Protein AF-A0A9J7ZMK7-F1 (afdb_monomer_lite)

Foldseek 3Di:
DQLVLQLVQCVQLVAPPPHDCLLVSLLSVCVVCVLVVNDDDSVVSCVVSVDDSVSNVVNNVVSCVDPLVVDRPVCSVPDDDPDHHDYPVVVVVVVVVVVVVVVVVVVVVVVVVVVVVVVVVVVVVVVVVVVD

Radius of gyration: 26.11 Å; chains: 1; bounding box: 80×48×31 Å

Structure (mmCIF, N/CA/C/O backbone):
data_AF-A0A9J7ZMK7-F1
#
_entry.id   AF-A0A9J7ZMK7-F1
#
loop_
_atom_site.group_PDB
_atom_site.id
_atom_site.type_symbol
_atom_site.label_atom_id
_atom_site.label_alt_id
_atom_site.label_comp_id
_atom_site.label_asym_id
_atom_site.label_entity_id
_atom_site.label_seq_id
_atom_site.pdbx_PDB_ins_code
_atom_site.Cartn_x
_atom_site.Cartn_y
_atom_site.Cartn_z
_atom_site.occupancy
_atom_site.B_iso_or_equiv
_atom_site.auth_seq_id
_atom_site.auth_comp_id
_atom_site.auth_asym_id
_atom_site.auth_atom_id
_atom_site.pdbx_PDB_model_num
ATOM 1 N N . MET A 1 1 ? -18.241 -9.024 -3.159 1.00 78.75 1 MET A N 1
ATOM 2 C CA . MET A 1 1 ? -17.048 -9.818 -3.551 1.00 78.75 1 MET A CA 1
ATOM 3 C C . MET A 1 1 ? -15.800 -8.979 -3.871 1.00 78.75 1 MET A C 1
ATOM 5 O O . MET A 1 1 ? -14.707 -9.528 -3.838 1.00 78.75 1 MET A O 1
ATOM 9 N N . THR A 1 2 ? -15.905 -7.663 -4.104 1.00 93.75 2 THR A N 1
ATOM 10 C CA . THR A 1 2 ? -14.786 -6.770 -4.491 1.00 93.75 2 THR A CA 1
ATOM 11 C C . THR A 1 2 ? -13.582 -6.806 -3.545 1.00 93.75 2 THR A C 1
ATOM 13 O O . THR A 1 2 ? -12.451 -6.936 -3.999 1.00 93.75 2 THR A O 1
ATOM 16 N N . ALA A 1 3 ? -13.811 -6.761 -2.227 1.00 94.94 3 ALA A N 1
ATOM 17 C CA . ALA A 1 3 ? -12.732 -6.774 -1.234 1.00 94.94 3 ALA A CA 1
ATOM 18 C C . ALA A 1 3 ? -11.893 -8.064 -1.275 1.00 94.94 3 ALA A C 1
ATOM 20 O O . ALA A 1 3 ? -10.677 -8.017 -1.112 1.00 94.94 3 ALA A O 1
ATOM 21 N N . LEU A 1 4 ? -12.528 -9.214 -1.530 1.00 95.56 4 LEU A N 1
ATOM 22 C CA . LEU A 1 4 ? -11.823 -10.490 -1.668 1.00 95.56 4 LEU A CA 1
ATOM 23 C C . LEU A 1 4 ? -10.977 -10.518 -2.941 1.00 95.56 4 LEU A C 1
ATOM 25 O O . LEU A 1 4 ? -9.821 -10.928 -2.878 1.00 95.56 4 LEU A O 1
ATOM 29 N N . ARG A 1 5 ? -11.519 -10.016 -4.058 1.00 95.19 5 ARG A N 1
ATOM 30 C CA . ARG A 1 5 ? -10.783 -9.883 -5.324 1.00 95.19 5 ARG A CA 1
ATOM 31 C C . ARG A 1 5 ? -9.560 -8.972 -5.157 1.00 95.19 5 ARG A C 1
ATOM 33 O O . ARG A 1 5 ? -8.461 -9.349 -5.549 1.00 95.19 5 ARG A O 1
ATOM 40 N N . LEU A 1 6 ? -9.718 -7.825 -4.487 1.00 95.75 6 LEU A N 1
ATOM 41 C CA . LEU A 1 6 ? -8.603 -6.931 -4.141 1.00 95.75 6 LEU A CA 1
ATOM 42 C C . LEU A 1 6 ? -7.553 -7.640 -3.288 1.00 95.75 6 LEU A C 1
ATOM 44 O O . LEU A 1 6 ? -6.368 -7.575 -3.594 1.00 95.75 6 LEU A O 1
ATOM 48 N N . LEU A 1 7 ? -7.974 -8.356 -2.244 1.00 95.62 7 LEU A N 1
ATOM 49 C CA . LEU A 1 7 ? -7.049 -9.061 -1.362 1.00 95.62 7 LEU A CA 1
ATOM 50 C C . LEU A 1 7 ? -6.278 -10.164 -2.101 1.00 95.62 7 LEU A C 1
ATOM 52 O O . LEU A 1 7 ? -5.083 -10.335 -1.869 1.00 95.62 7 LEU A O 1
ATOM 56 N N . GLN A 1 8 ? -6.941 -10.909 -2.988 1.00 94.56 8 GLN A N 1
ATOM 57 C CA . GLN A 1 8 ? -6.296 -11.911 -3.838 1.00 94.56 8 GLN A CA 1
ATOM 58 C C . GLN A 1 8 ? -5.263 -11.267 -4.763 1.00 94.56 8 GLN A C 1
ATOM 60 O O . GLN A 1 8 ? -4.139 -11.759 -4.855 1.00 94.56 8 GLN A O 1
ATOM 65 N N . ARG A 1 9 ? -5.603 -10.127 -5.374 1.00 95.00 9 ARG A N 1
ATOM 66 C CA . ARG A 1 9 ? -4.669 -9.382 -6.217 1.00 95.00 9 ARG A CA 1
ATOM 67 C C . ARG A 1 9 ? -3.463 -8.867 -5.430 1.00 95.00 9 ARG A C 1
ATOM 69 O O . ARG A 1 9 ? -2.334 -9.138 -5.815 1.00 95.00 9 ARG A O 1
ATOM 76 N N . MET A 1 10 ? -3.684 -8.243 -4.274 1.00 95.31 10 MET A N 1
ATOM 77 C CA . MET A 1 10 ? -2.611 -7.783 -3.381 1.00 95.31 10 MET A CA 1
ATOM 78 C C . MET A 1 10 ? -1.695 -8.926 -2.911 1.00 95.31 10 MET A C 1
ATOM 80 O O . MET A 1 10 ? -0.504 -8.723 -2.675 1.00 95.31 10 MET A O 1
ATOM 84 N N . LYS A 1 11 ? -2.235 -10.143 -2.745 1.00 94.00 11 LYS A N 1
ATOM 85 C CA . LYS A 1 11 ? -1.424 -11.328 -2.436 1.00 94.00 11 LYS A CA 1
ATOM 86 C C . LYS A 1 11 ? -0.526 -11.720 -3.604 1.00 94.00 11 LYS A C 1
ATOM 88 O O . LYS A 1 11 ? 0.632 -12.040 -3.348 1.00 94.00 11 LYS A O 1
ATOM 93 N N . ARG A 1 12 ? -1.057 -11.675 -4.831 1.00 94.00 12 ARG A N 1
ATOM 94 C CA . ARG A 1 12 ? -0.325 -11.959 -6.072 1.00 94.00 12 ARG A CA 1
ATOM 95 C C . ARG A 1 12 ? 0.744 -10.908 -6.375 1.00 94.00 12 ARG A C 1
ATOM 97 O O . ARG A 1 12 ? 1.813 -11.257 -6.840 1.00 94.00 12 ARG A O 1
ATOM 104 N N . ASP A 1 13 ? 0.510 -9.657 -5.992 1.00 94.88 13 ASP A N 1
ATOM 105 C CA . ASP A 1 13 ? 1.505 -8.573 -6.031 1.00 94.88 13 ASP A CA 1
ATOM 106 C C . ASP A 1 13 ? 2.518 -8.631 -4.865 1.00 94.88 13 ASP A C 1
ATOM 108 O O . ASP A 1 13 ? 3.137 -7.629 -4.515 1.00 94.88 13 ASP A O 1
ATOM 112 N N . TRP A 1 14 ? 2.658 -9.787 -4.201 1.00 93.81 14 TRP A N 1
ATOM 113 C CA . TRP A 1 14 ? 3.634 -10.039 -3.130 1.00 93.81 14 TRP A CA 1
ATOM 114 C C . TRP A 1 14 ? 3.588 -9.056 -1.945 1.00 93.81 14 TRP A C 1
ATOM 116 O O . TRP A 1 14 ? 4.501 -8.997 -1.117 1.00 93.81 14 TRP A O 1
ATOM 126 N N . MET A 1 15 ? 2.483 -8.326 -1.765 1.00 95.06 15 MET A N 1
ATOM 127 C CA . MET A 1 15 ? 2.377 -7.297 -0.723 1.00 95.06 15 MET A CA 1
ATOM 128 C C . MET A 1 15 ? 2.289 -7.878 0.697 1.00 95.06 15 MET A C 1
ATOM 130 O O . MET A 1 15 ? 2.514 -7.163 1.684 1.00 95.06 15 MET A O 1
ATOM 134 N N . HIS A 1 16 ? 1.940 -9.162 0.819 1.00 93.69 16 HIS A N 1
ATOM 135 C CA . HIS A 1 16 ? 1.721 -9.858 2.089 1.00 93.69 16 HIS A CA 1
ATOM 136 C C . HIS A 1 16 ? 2.950 -10.625 2.605 1.00 93.69 16 HIS A C 1
ATOM 138 O O . HIS A 1 16 ? 3.024 -10.919 3.799 1.00 93.69 16 HIS A O 1
ATOM 144 N N . THR A 1 17 ? 3.908 -10.940 1.735 1.00 92.44 17 THR A N 1
ATOM 145 C CA . THR A 1 17 ? 5.020 -11.846 2.040 1.00 92.44 17 THR A CA 1
ATOM 146 C C . THR A 1 17 ? 5.885 -11.298 3.176 1.00 92.44 17 THR A C 1
ATOM 148 O O . THR A 1 17 ? 6.352 -10.162 3.115 1.00 92.44 17 THR A O 1
ATOM 151 N N . GLY A 1 18 ? 6.058 -12.086 4.247 1.00 92.06 18 GLY A N 1
ATOM 152 C CA . GLY A 1 18 ? 6.820 -11.698 5.445 1.00 92.06 18 GLY A CA 1
ATOM 153 C C . GLY A 1 18 ? 6.189 -10.571 6.275 1.00 92.06 18 GLY A C 1
ATOM 154 O O . GLY A 1 18 ? 6.875 -9.907 7.051 1.00 92.06 18 GLY A O 1
ATOM 155 N N . ARG A 1 19 ? 4.894 -10.282 6.087 1.00 92.50 19 ARG A N 1
ATOM 156 C CA . ARG A 1 19 ? 4.226 -9.091 6.631 1.00 92.50 19 ARG A CA 1
ATOM 157 C C . ARG A 1 19 ? 2.888 -9.441 7.289 1.00 92.50 19 ARG A C 1
ATOM 159 O O . ARG A 1 19 ? 2.270 -10.455 6.991 1.00 92.50 19 ARG A O 1
ATOM 166 N N . ARG A 1 20 ? 2.413 -8.579 8.199 1.00 92.88 20 ARG A N 1
ATOM 167 C CA . ARG A 1 20 ? 1.146 -8.786 8.928 1.00 92.88 20 ARG A CA 1
ATOM 168 C C . ARG A 1 20 ? -0.065 -8.677 7.974 1.00 92.88 20 ARG A C 1
ATOM 170 O O . ARG A 1 20 ? -0.259 -7.604 7.400 1.00 92.88 20 ARG A O 1
ATOM 177 N N . PRO A 1 21 ? -0.909 -9.720 7.838 1.00 93.94 21 PRO A N 1
ATOM 178 C CA . PRO A 1 21 ? -1.997 -9.748 6.854 1.00 93.94 21 PRO A CA 1
ATOM 179 C C . PRO A 1 21 ? -3.193 -8.862 7.228 1.00 93.94 21 PRO A C 1
ATOM 181 O O . PRO A 1 21 ? -3.872 -8.366 6.336 1.00 93.94 21 PRO A O 1
ATOM 184 N N . LEU A 1 22 ? -3.424 -8.605 8.524 1.00 95.31 22 LEU A N 1
ATOM 185 C CA . LEU A 1 22 ? -4.537 -7.772 9.003 1.00 95.31 22 LEU A CA 1
ATOM 186 C C . LEU A 1 22 ? -4.546 -6.391 8.337 1.00 95.31 22 LEU A C 1
ATOM 188 O O . LEU A 1 22 ? -5.560 -5.983 7.783 1.00 95.31 22 LEU A O 1
ATOM 192 N N . GLY A 1 23 ? -3.397 -5.708 8.291 1.00 95.25 23 GLY A N 1
ATOM 193 C CA . GLY A 1 23 ? -3.300 -4.390 7.653 1.00 95.25 23 GLY A CA 1
ATOM 194 C C . GLY A 1 23 ? -3.629 -4.413 6.158 1.00 95.25 23 GLY A C 1
ATOM 195 O O . GLY A 1 23 ? -4.187 -3.449 5.646 1.00 95.25 23 GLY A O 1
ATOM 196 N N . LEU A 1 24 ? -3.338 -5.525 5.474 1.00 95.88 24 LEU A N 1
ATOM 197 C CA . LEU A 1 24 ? -3.671 -5.706 4.062 1.00 95.88 24 LEU A CA 1
ATOM 198 C C . LEU A 1 24 ? -5.176 -5.932 3.865 1.00 95.88 24 LEU A C 1
ATOM 200 O O . LEU A 1 24 ? -5.771 -5.333 2.976 1.00 95.88 24 LEU A O 1
ATOM 204 N N . CYS A 1 25 ? -5.811 -6.725 4.735 1.00 96.12 25 CYS A N 1
ATOM 205 C CA . CYS A 1 25 ? -7.266 -6.892 4.737 1.00 96.12 25 CYS A CA 1
ATOM 206 C C . CYS A 1 25 ? -7.992 -5.563 4.991 1.00 96.12 25 CYS A C 1
ATOM 208 O O . CYS A 1 25 ? -8.967 -5.262 4.307 1.00 96.12 25 CYS A O 1
ATOM 210 N N . GLY A 1 26 ? -7.503 -4.752 5.937 1.00 96.62 26 GLY A N 1
ATOM 211 C CA . GLY A 1 26 ? -8.057 -3.423 6.209 1.00 96.62 26 GLY A CA 1
ATOM 212 C C . GLY A 1 26 ? -7.936 -2.478 5.013 1.00 96.62 26 GLY A C 1
ATOM 213 O O . GLY A 1 26 ? -8.901 -1.797 4.672 1.00 96.62 26 GLY A O 1
ATOM 214 N N . ALA A 1 27 ? -6.789 -2.490 4.328 1.00 97.00 27 ALA A N 1
ATOM 215 C CA . ALA A 1 27 ? -6.598 -1.718 3.103 1.00 97.00 27 ALA A CA 1
ATOM 216 C C . ALA A 1 27 ? -7.567 -2.169 1.998 1.00 97.00 27 ALA A C 1
ATOM 218 O O . ALA A 1 27 ? -8.266 -1.337 1.427 1.00 97.00 27 ALA A O 1
ATOM 219 N N . ALA A 1 28 ? -7.685 -3.479 1.754 1.00 96.88 28 ALA A N 1
ATOM 220 C CA . ALA A 1 28 ? -8.616 -4.027 0.766 1.00 96.88 28 ALA A CA 1
ATOM 221 C C . ALA A 1 28 ? -10.081 -3.668 1.074 1.00 96.88 28 ALA A C 1
ATOM 223 O O . ALA A 1 28 ? -10.837 -3.331 0.162 1.00 96.88 28 ALA A O 1
ATOM 224 N N . LEU A 1 29 ? -10.480 -3.696 2.351 1.00 96.12 29 LEU A N 1
ATOM 225 C CA . LEU A 1 29 ? -11.826 -3.310 2.777 1.00 96.12 29 LEU A CA 1
ATOM 226 C C . LEU A 1 29 ? -12.093 -1.821 2.527 1.00 96.12 29 LEU A C 1
ATOM 228 O O . LEU A 1 29 ? -13.151 -1.470 2.011 1.00 96.12 29 LEU A O 1
ATOM 232 N N . LEU A 1 30 ? -11.134 -0.954 2.863 1.00 96.69 30 LEU A N 1
ATOM 233 C CA . LEU A 1 30 ? -11.274 0.490 2.684 1.00 96.69 30 LEU A CA 1
ATOM 234 C C . LEU A 1 30 ? -11.309 0.886 1.200 1.00 96.69 30 LEU A C 1
ATOM 236 O O . LEU A 1 30 ? -12.131 1.713 0.810 1.00 96.69 30 LEU A O 1
ATOM 240 N N . VAL A 1 31 ? -10.463 0.274 0.367 1.00 96.19 31 VAL A N 1
ATOM 241 C CA . VAL A 1 31 ? -10.474 0.491 -1.089 1.00 96.19 31 VAL A CA 1
ATOM 242 C C . VAL A 1 31 ? -11.802 0.018 -1.679 1.00 96.19 31 VAL A C 1
ATOM 244 O O . VAL A 1 31 ? -12.448 0.777 -2.395 1.00 96.19 31 VAL A O 1
ATOM 247 N N . ALA A 1 32 ? -12.274 -1.178 -1.311 1.00 96.25 32 ALA A N 1
ATOM 248 C CA . ALA A 1 32 ? -13.576 -1.670 -1.758 1.00 96.25 32 ALA A CA 1
ATOM 249 C C . ALA A 1 32 ? -14.724 -0.743 -1.335 1.00 96.25 32 ALA A C 1
ATOM 251 O O . ALA A 1 32 ? -15.610 -0.479 -2.138 1.00 96.25 32 ALA A O 1
ATOM 252 N N . ALA A 1 33 ? -14.710 -0.221 -0.107 1.00 96.00 33 ALA A N 1
ATOM 253 C CA . ALA A 1 33 ? -15.716 0.734 0.345 1.00 96.00 33 ALA A CA 1
ATOM 254 C C . ALA A 1 33 ? -15.738 1.985 -0.553 1.00 96.00 33 ALA A C 1
ATOM 256 O O . ALA A 1 33 ? -16.798 2.372 -1.037 1.00 96.00 33 ALA A O 1
ATOM 257 N N . ARG A 1 34 ? -14.565 2.551 -0.873 1.00 94.00 34 ARG A N 1
ATOM 258 C CA . ARG A 1 34 ? -14.452 3.717 -1.767 1.00 94.00 34 ARG A CA 1
ATOM 259 C C . ARG A 1 34 ? -14.910 3.427 -3.198 1.00 94.00 34 ARG A C 1
ATOM 261 O O . ARG A 1 34 ? -15.565 4.275 -3.788 1.00 94.00 34 ARG A O 1
ATOM 268 N N . MET A 1 35 ? -14.620 2.239 -3.730 1.00 94.12 35 MET A N 1
ATOM 269 C CA . MET A 1 35 ? -15.071 1.825 -5.068 1.00 94.12 35 MET A CA 1
ATOM 270 C C . MET A 1 35 ? -16.597 1.747 -5.192 1.00 94.12 35 MET A C 1
ATOM 272 O O . MET A 1 35 ? -17.123 1.877 -6.287 1.00 94.12 35 MET A O 1
ATOM 276 N N . HIS A 1 36 ? -17.302 1.510 -4.085 1.00 94.44 36 HIS A N 1
ATOM 277 C CA . HIS A 1 36 ? -18.766 1.413 -4.038 1.00 94.44 36 HIS A CA 1
ATOM 278 C C . HIS A 1 36 ? -19.404 2.664 -3.416 1.00 94.44 36 HIS A C 1
ATOM 280 O O . HIS A 1 36 ? -20.507 2.592 -2.885 1.00 94.44 36 HIS A O 1
ATOM 286 N N . GLU A 1 37 ? -18.679 3.792 -3.417 1.00 94.06 37 GLU A N 1
ATOM 287 C CA . GLU A 1 37 ? -19.106 5.090 -2.861 1.00 94.06 37 GLU A CA 1
ATOM 288 C C . GLU A 1 37 ? -19.529 5.043 -1.382 1.00 94.06 37 GLU A C 1
ATOM 290 O O . GLU A 1 37 ? -20.158 5.956 -0.841 1.00 94.06 37 GLU A O 1
ATOM 295 N N . PHE A 1 38 ? -19.107 3.998 -0.676 1.00 95.50 38 PHE A N 1
ATOM 296 C CA . PHE A 1 38 ? -19.381 3.807 0.730 1.00 95.50 38 PHE A CA 1
ATOM 297 C C . PHE A 1 38 ? -18.320 4.510 1.569 1.00 95.50 38 PHE A C 1
ATOM 299 O O . PHE A 1 38 ? -17.191 4.040 1.745 1.00 95.50 38 PHE A O 1
ATOM 306 N N . ARG A 1 39 ? -18.681 5.681 2.092 1.00 93.12 39 ARG A N 1
ATOM 307 C CA . ARG A 1 39 ? -17.755 6.527 2.846 1.00 93.12 39 ARG A CA 1
ATOM 308 C C . ARG A 1 39 ? -17.509 5.946 4.238 1.00 93.12 39 ARG A C 1
ATOM 310 O O . ARG A 1 39 ? -18.369 6.015 5.111 1.00 93.12 39 ARG A O 1
ATOM 317 N N . ARG A 1 40 ? -16.312 5.393 4.438 1.00 94.69 40 ARG A N 1
ATOM 318 C CA . ARG A 1 40 ? -15.777 4.976 5.741 1.00 94.69 40 ARG A CA 1
ATOM 319 C C . ARG A 1 40 ? -14.432 5.628 5.998 1.00 94.69 40 ARG A C 1
ATOM 321 O O . ARG A 1 40 ? -13.637 5.831 5.079 1.00 94.69 40 ARG A O 1
ATOM 328 N N . THR A 1 41 ? -14.192 5.969 7.255 1.00 96.06 41 THR A N 1
ATOM 329 C CA . THR A 1 41 ? -12.935 6.566 7.699 1.00 96.06 41 THR A CA 1
ATOM 330 C C . THR A 1 41 ? -11.892 5.487 7.978 1.00 96.06 41 THR A C 1
ATOM 332 O O . THR A 1 41 ? -12.214 4.351 8.329 1.00 96.06 41 THR A O 1
ATOM 335 N N . GLU A 1 42 ? -10.611 5.849 7.879 1.00 96.06 42 GLU A N 1
ATOM 336 C CA . GLU A 1 42 ? -9.512 4.958 8.275 1.00 96.06 42 GLU A CA 1
ATOM 337 C C . GLU A 1 42 ? -9.661 4.505 9.735 1.00 96.06 42 GLU A C 1
ATOM 339 O O . GLU A 1 42 ? -9.456 3.331 10.037 1.00 96.06 42 GLU A O 1
ATOM 344 N N . LYS A 1 43 ? -10.103 5.405 10.626 1.00 96.38 43 LYS A N 1
ATOM 345 C CA . LYS A 1 43 ? -10.303 5.127 12.058 1.00 96.38 43 LYS A CA 1
ATOM 346 C C . LYS A 1 43 ? -11.343 4.034 12.313 1.00 96.38 43 LYS A C 1
ATOM 348 O O . LYS A 1 43 ? -11.110 3.165 13.150 1.00 96.38 43 LYS A O 1
ATOM 353 N N . GLU A 1 44 ? -12.458 4.044 11.582 1.00 96.00 44 GLU A N 1
ATOM 354 C CA . GLU A 1 44 ? -13.490 3.001 11.684 1.00 96.00 44 GLU A CA 1
ATOM 355 C C . GLU A 1 44 ? -12.970 1.632 11.236 1.00 96.00 44 GLU A C 1
ATOM 357 O O . GLU A 1 44 ? -13.283 0.619 11.851 1.00 96.00 44 GLU A O 1
ATOM 362 N N . VAL A 1 45 ? -12.144 1.579 10.189 1.00 96.38 45 VAL A N 1
ATOM 363 C CA . VAL A 1 45 ? -11.550 0.313 9.732 1.00 96.38 45 VAL A CA 1
ATOM 364 C C . VAL A 1 45 ? -10.484 -0.177 10.716 1.00 96.38 45 VAL A C 1
ATOM 366 O O . VAL A 1 45 ? -10.432 -1.362 11.050 1.00 96.38 45 VAL A O 1
ATOM 369 N N . ILE A 1 46 ? -9.655 0.733 11.228 1.00 96.69 46 ILE A N 1
ATOM 370 C CA . ILE A 1 46 ? -8.617 0.447 12.226 1.00 96.69 46 ILE A CA 1
ATOM 371 C C . ILE A 1 46 ? -9.216 -0.142 13.503 1.00 96.69 46 ILE A C 1
ATOM 373 O O . ILE A 1 46 ? -8.668 -1.105 14.046 1.00 96.69 46 ILE A O 1
ATOM 377 N N . SER A 1 47 ? -10.345 0.398 13.970 1.00 96.25 47 SER A N 1
ATOM 378 C CA . SER A 1 47 ? -10.991 -0.073 15.197 1.00 96.25 47 SER A CA 1
ATOM 379 C C . SER A 1 47 ? -11.441 -1.535 15.098 1.00 96.25 47 SER A C 1
ATOM 381 O O . SER A 1 47 ? -11.447 -2.226 16.118 1.00 96.25 47 SER A O 1
ATOM 383 N N . VAL A 1 48 ? -11.733 -2.027 13.889 1.00 95.25 48 VAL A N 1
ATOM 384 C CA . VAL A 1 48 ? -12.105 -3.422 13.614 1.00 95.25 48 VAL A CA 1
ATOM 385 C C . VAL A 1 48 ? -10.872 -4.301 13.396 1.00 95.25 48 VAL A C 1
ATOM 387 O O . VAL A 1 48 ? -10.751 -5.360 14.003 1.00 95.25 48 VAL A O 1
ATOM 390 N N . V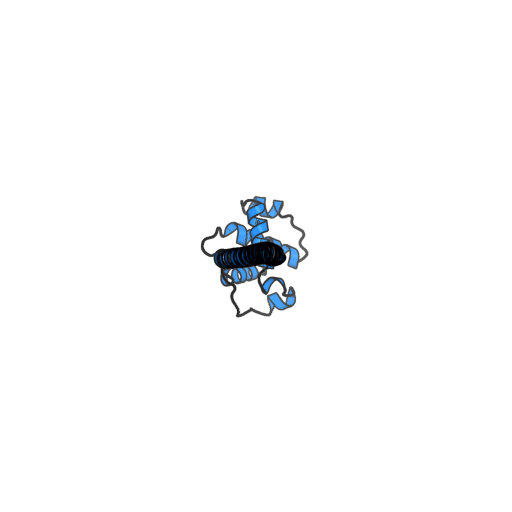AL A 1 49 ? -9.939 -3.863 12.548 1.00 94.44 49 VAL A N 1
ATOM 391 C CA . VAL A 1 49 ? -8.803 -4.678 12.072 1.00 94.44 49 VAL A CA 1
A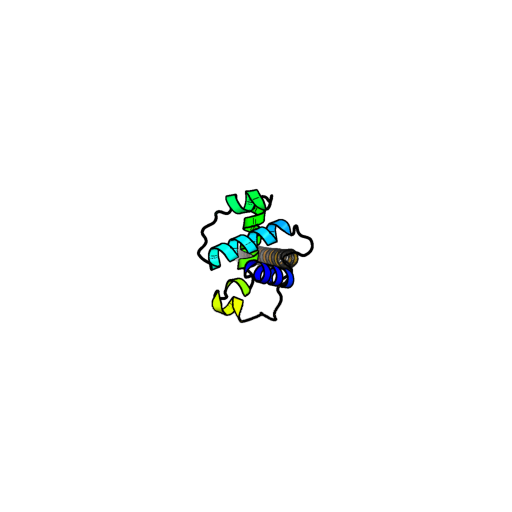TOM 392 C C . VAL A 1 49 ? -7.624 -4.694 13.060 1.00 94.44 49 VAL A C 1
ATOM 394 O O . VAL A 1 49 ? -6.727 -5.528 12.943 1.00 94.44 49 VAL A O 1
ATOM 397 N N . LYS A 1 50 ? -7.641 -3.804 14.062 1.00 95.38 50 LYS A N 1
ATOM 398 C CA . LYS A 1 50 ? -6.664 -3.718 15.162 1.00 95.38 50 LYS A CA 1
ATOM 399 C C . LYS A 1 50 ? -5.217 -3.570 14.675 1.00 95.38 50 LYS A C 1
ATOM 401 O O . LYS A 1 50 ? -4.316 -4.296 15.089 1.00 95.38 50 LYS A O 1
ATOM 406 N N . VAL A 1 51 ? -4.990 -2.602 13.790 1.00 96.06 51 VAL A N 1
ATOM 407 C CA . VAL A 1 51 ? -3.656 -2.228 13.288 1.00 96.06 51 VAL A CA 1
ATOM 408 C C . VAL A 1 51 ? -3.404 -0.737 13.473 1.00 96.06 51 VAL A C 1
ATOM 410 O O . VAL A 1 51 ? -4.341 0.049 13.501 1.00 96.06 51 VAL A O 1
ATOM 413 N N . CYS A 1 52 ? -2.140 -0.326 13.563 1.00 96.19 52 CYS A N 1
ATOM 414 C CA . CYS A 1 52 ? -1.801 1.094 13.642 1.00 96.19 52 CYS A CA 1
ATOM 415 C C . CYS A 1 52 ? -2.191 1.843 12.357 1.00 96.19 52 CYS A C 1
ATOM 417 O O . CYS A 1 52 ? -2.069 1.305 11.254 1.00 96.19 52 CYS A O 1
ATOM 419 N N . GLU A 1 53 ? -2.554 3.119 12.493 1.00 96.56 53 GLU A N 1
ATOM 420 C CA . GLU A 1 53 ? -2.906 3.997 11.368 1.00 96.56 53 GLU A CA 1
ATOM 421 C C . GLU A 1 53 ? -1.782 4.102 10.332 1.00 96.56 53 GLU A C 1
ATOM 423 O O . GLU A 1 53 ? -2.009 3.891 9.141 1.00 96.56 53 GLU A O 1
ATOM 428 N N . ALA A 1 54 ? -0.541 4.295 10.787 1.00 96.88 54 ALA A N 1
ATOM 429 C CA . ALA A 1 54 ? 0.632 4.316 9.915 1.00 96.88 54 ALA A CA 1
ATOM 430 C C . ALA A 1 54 ? 0.795 3.014 9.108 1.00 96.88 54 ALA A C 1
ATOM 432 O O . ALA A 1 54 ? 1.207 3.047 7.949 1.00 96.88 54 ALA A O 1
ATOM 433 N N . THR A 1 55 ? 0.439 1.864 9.691 1.00 95.75 55 THR A N 1
ATOM 434 C CA . THR A 1 55 ? 0.488 0.572 8.995 1.00 95.75 55 THR A CA 1
ATOM 435 C C . THR A 1 55 ? -0.561 0.507 7.894 1.00 95.75 55 THR A C 1
ATOM 437 O O . THR A 1 55 ? -0.229 0.071 6.794 1.00 95.75 55 THR A O 1
ATOM 440 N N . LEU A 1 56 ? -1.798 0.940 8.163 1.00 96.81 56 LEU A N 1
ATOM 441 C CA . LEU A 1 56 ? -2.866 0.964 7.161 1.00 96.81 56 LEU A CA 1
ATOM 442 C C . LEU A 1 56 ? -2.502 1.896 5.999 1.00 96.81 56 LEU A C 1
ATOM 444 O O . LEU A 1 56 ? -2.525 1.463 4.849 1.00 96.81 56 LEU A O 1
ATOM 448 N N . ARG A 1 57 ? -2.075 3.130 6.299 1.00 96.75 57 ARG A N 1
ATOM 449 C CA . ARG A 1 57 ? -1.648 4.101 5.280 1.00 96.75 57 ARG A CA 1
ATOM 450 C C . ARG A 1 57 ? -0.506 3.572 4.424 1.00 96.75 57 ARG A C 1
ATOM 452 O O . ARG A 1 57 ? -0.587 3.625 3.205 1.00 96.75 57 ARG A O 1
ATOM 459 N N . LYS A 1 58 ? 0.506 2.956 5.044 1.00 95.75 58 LYS A N 1
ATOM 460 C CA . LYS A 1 58 ? 1.618 2.339 4.310 1.00 95.75 58 LYS A CA 1
ATOM 461 C C . LYS A 1 58 ? 1.145 1.275 3.313 1.00 95.75 58 LYS A C 1
ATOM 463 O O . LYS A 1 58 ? 1.693 1.193 2.222 1.00 95.75 58 LYS A O 1
ATOM 468 N N . ARG A 1 59 ? 0.126 0.476 3.657 1.00 96.69 59 ARG A N 1
ATOM 469 C CA . ARG A 1 59 ? -0.440 -0.531 2.736 1.00 96.69 59 ARG A CA 1
ATOM 470 C C . ARG A 1 59 ? -1.221 0.088 1.589 1.00 96.69 59 ARG A C 1
ATOM 472 O O . ARG A 1 59 ? -1.177 -0.458 0.495 1.00 96.69 59 ARG A O 1
ATOM 479 N N . LEU A 1 60 ? -1.919 1.193 1.839 1.00 96.62 60 LEU A N 1
ATOM 480 C CA . LEU A 1 60 ? -2.629 1.935 0.798 1.00 96.62 60 LEU A CA 1
ATOM 481 C C . LEU A 1 60 ? -1.642 2.540 -0.205 1.00 96.62 60 LEU A C 1
ATOM 483 O O . LEU A 1 60 ? -1.823 2.339 -1.397 1.00 96.62 60 LEU A O 1
ATOM 487 N N . THR A 1 61 ? -0.565 3.175 0.266 1.00 96.00 61 THR A N 1
ATOM 488 C CA . THR A 1 61 ? 0.493 3.718 -0.607 1.00 96.00 61 THR A CA 1
ATOM 489 C C . THR A 1 61 ? 1.190 2.624 -1.417 1.00 96.00 61 THR A C 1
ATOM 491 O O . THR A 1 61 ? 1.433 2.778 -2.604 1.00 96.00 61 THR A O 1
ATOM 494 N N . GLU A 1 62 ? 1.481 1.473 -0.811 1.00 95.12 62 GLU A N 1
ATOM 495 C CA . GLU A 1 62 ? 2.069 0.356 -1.562 1.00 95.12 62 GLU A CA 1
ATOM 496 C C . GLU A 1 62 ? 1.102 -0.233 -2.594 1.00 95.12 62 GLU A C 1
ATOM 498 O O . GLU A 1 62 ? 1.559 -0.735 -3.612 1.00 95.12 62 GLU A O 1
ATOM 503 N N . PHE A 1 63 ? -0.214 -0.196 -2.343 1.00 95.88 63 PHE A N 1
ATOM 504 C CA . PHE A 1 63 ? -1.213 -0.594 -3.336 1.00 95.88 63 PHE A CA 1
ATOM 505 C C . PHE A 1 63 ? -1.289 0.425 -4.474 1.00 95.88 63 PHE A C 1
ATOM 507 O O . PHE A 1 63 ? -1.372 0.026 -5.630 1.00 95.88 63 PHE A O 1
ATOM 514 N N . GLU A 1 64 ? -1.225 1.717 -4.152 1.00 95.38 64 GLU A N 1
ATOM 515 C CA . GLU A 1 64 ? -1.166 2.816 -5.120 1.00 95.38 64 GLU A CA 1
ATOM 516 C C . GLU A 1 64 ? 0.008 2.653 -6.098 1.00 95.38 64 GLU A C 1
ATOM 518 O O . GLU A 1 64 ? -0.175 2.852 -7.293 1.00 95.38 64 GLU A O 1
ATOM 523 N N . ASP A 1 65 ? 1.159 2.168 -5.626 1.00 93.19 65 ASP A N 1
ATOM 524 C CA . ASP A 1 65 ? 2.335 1.870 -6.460 1.00 93.19 65 ASP A CA 1
ATOM 525 C C . ASP A 1 65 ? 2.162 0.644 -7.398 1.00 93.19 65 ASP A C 1
ATOM 527 O O . ASP A 1 65 ? 3.024 0.389 -8.244 1.00 93.19 65 ASP A O 1
ATOM 531 N N . THR A 1 66 ? 1.089 -0.149 -7.267 1.00 93.75 66 THR A N 1
ATOM 532 C CA . THR A 1 66 ? 0.826 -1.311 -8.145 1.00 93.75 66 THR A CA 1
ATOM 533 C C . THR A 1 66 ? 0.072 -0.900 -9.415 1.00 93.75 66 THR A C 1
ATOM 535 O O . THR A 1 66 ? -0.752 0.006 -9.365 1.00 93.75 66 THR A O 1
ATOM 538 N N . PRO A 1 67 ? 0.231 -1.601 -10.556 1.00 93.12 67 PRO A N 1
ATOM 539 C CA . PRO A 1 67 ? -0.526 -1.294 -11.775 1.00 93.12 67 PRO A CA 1
ATOM 540 C C . PRO A 1 67 ? -2.041 -1.481 -11.604 1.00 93.12 67 PRO A C 1
ATOM 542 O O . PRO A 1 67 ? -2.822 -0.897 -12.347 1.00 93.12 67 PRO A O 1
ATOM 545 N N . THR A 1 68 ? -2.465 -2.273 -10.614 1.00 93.38 68 THR A N 1
ATOM 546 C CA . THR A 1 68 ? -3.880 -2.474 -10.283 1.00 93.38 68 THR A CA 1
ATOM 547 C C . THR A 1 68 ? -4.563 -1.173 -9.863 1.00 93.38 68 THR A C 1
ATOM 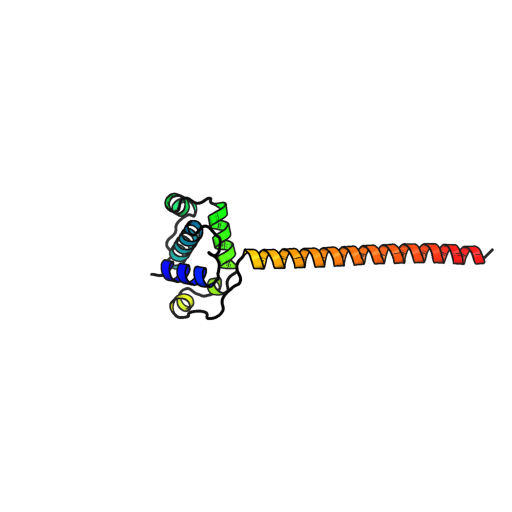549 O O . THR A 1 68 ? -5.748 -1.001 -10.136 1.00 93.38 68 THR A O 1
ATOM 552 N N . SER A 1 69 ? -3.845 -0.259 -9.201 1.00 93.31 69 SER A N 1
ATOM 553 C CA . SER A 1 69 ? -4.426 0.983 -8.673 1.00 93.31 69 SER A CA 1
ATOM 554 C C . SER A 1 69 ? -4.911 1.934 -9.768 1.00 93.31 69 SER A C 1
ATOM 556 O O . SER A 1 69 ? -5.823 2.721 -9.529 1.00 93.31 69 SER A O 1
ATOM 558 N N . ALA A 1 70 ? -4.324 1.837 -10.964 1.00 93.38 70 ALA A N 1
ATOM 559 C CA . ALA A 1 70 ? -4.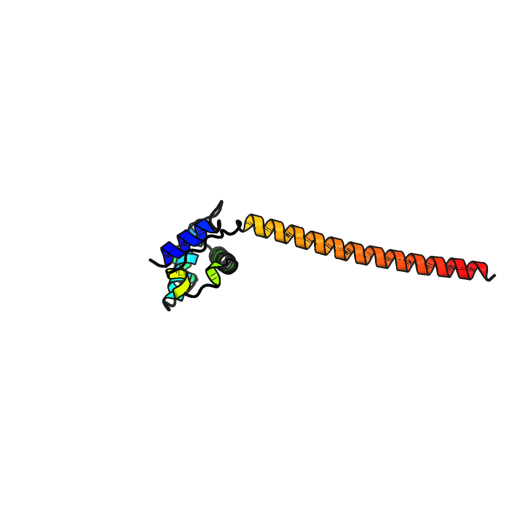647 2.675 -12.111 1.00 93.38 70 ALA A CA 1
ATOM 560 C C . ALA A 1 70 ? -5.895 2.207 -12.879 1.00 93.38 70 ALA A C 1
ATOM 562 O O . ALA A 1 70 ? -6.370 2.921 -13.760 1.00 93.38 70 ALA A O 1
ATOM 563 N N . LEU A 1 71 ? -6.425 1.019 -12.570 1.00 93.38 71 LEU A N 1
ATOM 564 C CA . LEU A 1 71 ? -7.604 0.480 -13.239 1.00 93.38 71 LEU A CA 1
ATOM 565 C C . LEU A 1 71 ? -8.880 1.165 -12.749 1.00 93.38 71 LEU A C 1
ATOM 567 O O . LEU A 1 71 ? -9.074 1.398 -11.553 1.00 93.38 71 LEU A O 1
ATOM 571 N N . THR A 1 72 ? -9.812 1.396 -13.668 1.00 93.69 72 THR A N 1
ATOM 572 C CA . THR A 1 72 ? -11.177 1.763 -13.292 1.00 93.69 72 THR A CA 1
ATOM 573 C C . THR A 1 72 ? -11.873 0.594 -12.590 1.00 93.69 72 THR A C 1
ATOM 575 O O . THR A 1 72 ? -11.519 -0.576 -12.754 1.00 93.69 72 THR A O 1
ATOM 578 N N . ILE A 1 73 ? -12.931 0.894 -11.829 1.00 92.44 73 ILE A N 1
ATOM 579 C CA . ILE A 1 73 ? -13.726 -0.124 -11.122 1.00 92.44 73 ILE A CA 1
ATOM 580 C C . ILE A 1 73 ? -14.230 -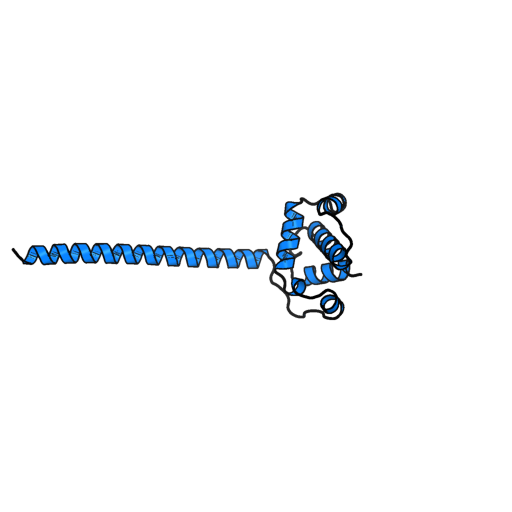1.205 -12.093 1.00 92.44 73 ILE A C 1
ATOM 582 O O . ILE A 1 73 ? -14.177 -2.393 -11.779 1.00 92.44 73 ILE A O 1
ATOM 586 N N . ASN A 1 74 ? -14.685 -0.801 -13.282 1.00 92.31 74 ASN A N 1
ATOM 587 C CA . ASN A 1 74 ? -15.204 -1.722 -14.292 1.00 92.31 74 ASN A CA 1
ATOM 588 C C . ASN A 1 74 ? -14.111 -2.622 -14.880 1.00 92.31 74 ASN A C 1
ATOM 590 O O . ASN A 1 74 ? -14.338 -3.820 -15.048 1.00 92.31 74 ASN A O 1
ATOM 594 N N . GLU A 1 75 ? -12.932 -2.070 -15.172 1.00 93.44 75 GLU A N 1
ATOM 595 C CA . GLU A 1 75 ? -11.791 -2.841 -15.680 1.00 93.44 75 GLU A CA 1
ATOM 596 C C . GLU A 1 75 ? -11.297 -3.838 -14.639 1.00 93.44 75 GLU A C 1
ATOM 598 O O . GLU A 1 75 ? -11.149 -5.019 -14.947 1.00 93.44 75 GLU A O 1
ATOM 603 N N . PHE A 1 76 ? -11.142 -3.400 -13.387 1.00 93.31 76 PHE A N 1
ATOM 604 C CA . PHE A 1 76 ? -10.695 -4.256 -12.291 1.00 93.31 76 PHE A CA 1
ATOM 605 C C . PHE A 1 76 ? -11.595 -5.484 -12.088 1.00 93.31 76 PHE A C 1
ATOM 607 O O . PHE A 1 76 ? -11.118 -6.562 -11.734 1.00 93.31 76 PHE A O 1
ATOM 614 N N . MET A 1 77 ? -12.905 -5.338 -12.301 1.00 91.00 77 MET A N 1
ATOM 615 C CA . MET A 1 77 ? -13.863 -6.432 -12.135 1.00 91.00 77 MET A CA 1
ATOM 616 C C . MET A 1 77 ? -13.871 -7.424 -13.304 1.00 91.00 77 MET A C 1
ATOM 618 O O . MET A 1 77 ? -14.341 -8.548 -13.126 1.00 91.00 77 MET A O 1
ATOM 622 N N . ARG A 1 78 ? -13.376 -7.023 -14.481 1.00 90.75 78 ARG A N 1
ATOM 623 C CA . ARG A 1 78 ? -13.405 -7.826 -15.715 1.00 90.75 78 ARG A CA 1
ATOM 624 C C . ARG A 1 78 ? -12.056 -8.443 -16.064 1.00 90.75 78 ARG A C 1
ATOM 626 O O . ARG A 1 78 ? -12.028 -9.522 -16.643 1.00 90.75 78 ARG A O 1
ATOM 633 N N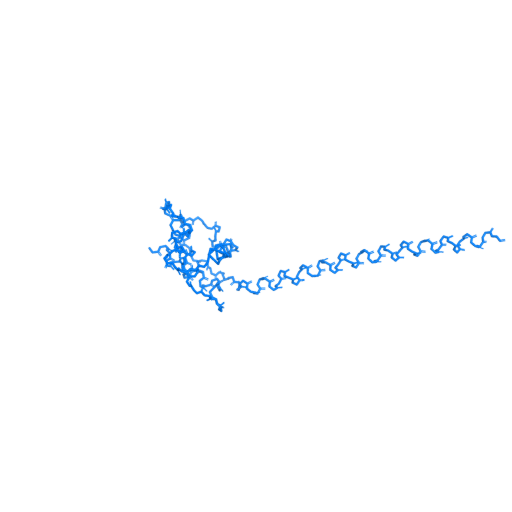 . VAL A 1 79 ? -10.966 -7.758 -15.737 1.00 88.12 79 VAL A N 1
ATOM 634 C CA . VAL A 1 79 ? -9.610 -8.116 -16.155 1.00 88.12 79 VAL A CA 1
ATOM 635 C C . VAL A 1 79 ? -8.804 -8.568 -14.945 1.00 88.12 79 VAL A C 1
ATOM 637 O O . VAL A 1 79 ? -8.847 -7.947 -13.882 1.00 88.12 79 VAL A O 1
ATOM 640 N N . ASP A 1 80 ? -8.045 -9.645 -15.119 1.00 86.69 80 ASP A N 1
ATOM 641 C CA . ASP A 1 80 ? -6.995 -10.049 -14.193 1.00 86.69 80 ASP A CA 1
ATOM 642 C C . ASP A 1 80 ? -5.642 -9.761 -14.841 1.00 86.69 80 ASP A C 1
ATOM 644 O O . ASP A 1 80 ? -5.311 -10.299 -15.895 1.00 86.69 80 ASP A O 1
ATOM 648 N N . LEU A 1 81 ? -4.862 -8.869 -14.228 1.00 88.50 81 LEU A N 1
ATOM 649 C CA . LEU A 1 81 ? -3.518 -8.557 -14.706 1.00 88.50 81 LEU A CA 1
ATOM 650 C C . LEU A 1 81 ? -2.610 -9.782 -14.517 1.00 88.50 81 LEU A C 1
ATOM 652 O O . LEU A 1 81 ? -2.515 -10.324 -13.415 1.00 88.50 81 LEU A O 1
ATOM 656 N N . GLU A 1 82 ? -1.898 -10.195 -15.562 1.00 86.44 82 GLU A N 1
ATOM 657 C CA . GLU A 1 82 ? -0.970 -11.332 -15.471 1.00 86.44 82 GLU A CA 1
ATOM 658 C C . GLU A 1 82 ? 0.327 -10.967 -14.747 1.00 86.44 82 GLU A C 1
ATOM 660 O O . GLU A 1 82 ? 0.869 -11.764 -13.982 1.00 86.44 82 GLU A O 1
ATOM 665 N N . LYS A 1 83 ? 0.808 -9.738 -14.967 1.00 88.44 83 LYS A N 1
ATOM 666 C CA . LYS A 1 83 ? 2.063 -9.246 -14.403 1.00 88.44 83 LYS A CA 1
ATOM 667 C C . LYS A 1 83 ? 1.958 -9.109 -12.887 1.00 88.44 83 LYS A C 1
ATOM 669 O O . LYS A 1 83 ? 1.046 -8.450 -12.384 1.00 88.44 83 LYS A O 1
ATOM 674 N N . GLU A 1 84 ? 2.922 -9.687 -12.185 1.00 90.56 84 GLU A N 1
ATOM 675 C CA . GLU A 1 84 ? 3.091 -9.555 -10.738 1.00 90.56 84 GLU A CA 1
ATOM 676 C C . GLU A 1 84 ? 4.060 -8.415 -10.411 1.00 90.56 84 GLU A C 1
ATOM 678 O O . GLU A 1 84 ? 4.883 -8.010 -11.240 1.00 90.56 84 GLU A O 1
ATOM 683 N N . CYS A 1 85 ? 3.949 -7.886 -9.196 1.00 90.69 85 CYS A N 1
ATOM 684 C CA . CYS A 1 85 ? 4.886 -6.911 -8.654 1.00 90.69 85 CYS A CA 1
ATOM 685 C C . CYS A 1 85 ? 5.852 -7.552 -7.660 1.00 90.69 85 CYS A C 1
ATOM 687 O O . CYS A 1 85 ? 5.503 -8.487 -6.940 1.00 90.69 85 CYS A O 1
ATOM 689 N N . ASP A 1 86 ? 7.055 -6.986 -7.589 1.00 92.94 86 ASP A N 1
ATOM 690 C CA . ASP A 1 86 ? 8.040 -7.357 -6.583 1.00 92.94 86 ASP A CA 1
ATOM 691 C C . ASP A 1 86 ? 7.592 -6.940 -5.171 1.00 92.94 86 ASP A C 1
ATOM 693 O O . ASP A 1 86 ? 6.909 -5.923 -4.997 1.00 92.94 86 ASP A O 1
ATOM 697 N N . PRO A 1 87 ? 8.037 -7.652 -4.120 1.00 94.69 87 PRO A N 1
ATOM 698 C CA . PRO A 1 87 ? 7.703 -7.293 -2.751 1.00 94.69 87 PRO A CA 1
ATOM 699 C C . PRO A 1 87 ? 8.256 -5.903 -2.367 1.00 94.69 87 PRO A C 1
ATOM 701 O O . PRO A 1 87 ? 9.381 -5.549 -2.740 1.00 94.69 87 PRO A O 1
ATOM 704 N N . PRO A 1 88 ? 7.552 -5.128 -1.513 1.00 93.19 88 PRO A N 1
ATOM 705 C CA . PRO A 1 88 ? 7.978 -3.773 -1.143 1.00 93.19 88 PRO A CA 1
ATOM 706 C C . PRO A 1 88 ? 9.368 -3.674 -0.499 1.00 93.19 88 PRO A C 1
ATOM 708 O O . PRO A 1 88 ? 10.032 -2.647 -0.626 1.00 93.19 88 PRO A O 1
ATOM 711 N N . SER A 1 89 ? 9.841 -4.726 0.180 1.00 92.75 89 SER A N 1
ATOM 712 C CA . SER A 1 89 ? 11.205 -4.780 0.725 1.00 92.75 89 SER A CA 1
ATOM 713 C C . SER A 1 89 ? 12.271 -4.772 -0.372 1.00 92.75 89 SER A C 1
ATOM 715 O O . SER A 1 89 ? 13.287 -4.093 -0.228 1.00 92.75 89 SER A O 1
ATOM 717 N N . PHE A 1 90 ? 12.026 -5.479 -1.477 1.00 93.38 90 PHE A N 1
ATOM 718 C CA . PHE A 1 90 ? 12.927 -5.529 -2.623 1.00 93.38 90 PHE A CA 1
ATOM 719 C C . PHE A 1 90 ? 12.958 -4.186 -3.353 1.00 93.38 90 PHE A C 1
ATOM 721 O O . PHE A 1 90 ? 14.031 -3.618 -3.560 1.00 93.38 90 PHE A O 1
ATOM 728 N N . VAL A 1 91 ? 11.782 -3.615 -3.633 1.00 92.50 91 VAL A N 1
ATOM 729 C CA . VAL A 1 91 ? 11.658 -2.289 -4.259 1.00 92.50 91 VAL A CA 1
ATOM 730 C C . VAL A 1 91 ? 12.336 -1.208 -3.408 1.00 92.50 91 VAL A C 1
ATOM 732 O O . VAL A 1 91 ? 13.085 -0.381 -3.931 1.00 92.50 91 VAL A O 1
ATOM 735 N N . ALA A 1 92 ? 12.132 -1.222 -2.086 1.00 92.00 92 ALA A N 1
ATOM 736 C CA . ALA A 1 92 ? 12.791 -0.289 -1.174 1.00 92.00 92 ALA A CA 1
ATOM 737 C C . ALA A 1 92 ? 14.321 -0.454 -1.177 1.00 92.00 92 ALA A C 1
ATOM 739 O O . ALA A 1 92 ? 15.046 0.544 -1.193 1.00 92.00 92 ALA A O 1
ATOM 740 N N . GLY A 1 93 ? 14.813 -1.697 -1.211 1.00 94.75 93 GLY A N 1
ATOM 741 C CA . GLY A 1 93 ? 16.239 -2.002 -1.335 1.00 94.75 93 GLY A CA 1
ATOM 742 C C . GLY A 1 93 ? 16.845 -1.419 -2.613 1.00 94.75 93 GLY A C 1
ATOM 743 O O . GLY A 1 93 ? 17.841 -0.698 -2.549 1.00 94.75 93 GLY A O 1
ATOM 744 N N . GLN A 1 94 ? 16.197 -1.634 -3.761 1.00 94.44 94 GLN A N 1
ATOM 745 C CA . GLN A 1 94 ? 16.645 -1.069 -5.035 1.00 94.44 94 GLN A CA 1
ATOM 746 C C . GLN A 1 94 ? 16.631 0.465 -5.041 1.00 94.44 94 GLN A C 1
ATOM 748 O O . GLN A 1 94 ? 17.586 1.086 -5.509 1.00 94.44 94 GLN A O 1
ATOM 753 N N . LYS A 1 95 ? 15.570 1.092 -4.511 1.00 92.94 95 LYS A N 1
ATOM 754 C CA . LYS A 1 95 ? 15.472 2.559 -4.404 1.00 92.94 95 LYS A CA 1
ATOM 755 C C . LYS A 1 95 ? 16.629 3.125 -3.571 1.00 92.94 95 LYS A C 1
ATOM 757 O O . LYS A 1 95 ? 17.248 4.103 -3.986 1.00 92.94 95 LYS A O 1
ATOM 762 N N . LYS A 1 96 ? 16.974 2.480 -2.450 1.00 94.69 96 LYS A N 1
ATOM 763 C CA . LYS A 1 96 ? 18.100 2.886 -1.593 1.00 94.69 96 LYS A CA 1
ATOM 764 C C . LYS A 1 96 ? 19.443 2.808 -2.326 1.00 94.69 96 LYS A C 1
ATOM 766 O O . LYS A 1 96 ? 20.213 3.763 -2.261 1.00 94.69 96 LYS A O 1
ATOM 771 N N . LEU A 1 97 ? 19.703 1.716 -3.047 1.00 94.75 97 LEU A N 1
ATOM 772 C CA . LEU A 1 97 ? 20.937 1.549 -3.825 1.00 94.75 97 LEU A CA 1
ATOM 773 C C . LEU A 1 97 ? 21.066 2.616 -4.921 1.00 94.75 97 LEU A C 1
ATOM 775 O O . LEU A 1 97 ? 22.112 3.250 -5.047 1.00 94.75 97 LEU A O 1
ATOM 779 N N . LYS A 1 98 ? 19.981 2.884 -5.659 1.00 93.81 98 LYS A N 1
ATOM 780 C CA . LYS A 1 98 ? 19.955 3.938 -6.686 1.00 93.81 98 LYS A CA 1
ATOM 781 C C . LYS A 1 98 ? 20.247 5.321 -6.095 1.00 93.81 98 LYS A C 1
ATOM 783 O O . LYS A 1 98 ? 21.056 6.056 -6.650 1.00 93.81 98 LYS A O 1
ATOM 788 N N . MET A 1 99 ? 19.651 5.666 -4.950 1.00 93.38 99 MET A N 1
ATOM 789 C CA . MET A 1 99 ? 19.932 6.941 -4.269 1.00 93.38 99 MET A CA 1
ATOM 790 C C . MET A 1 99 ? 21.398 7.058 -3.835 1.00 93.38 99 MET A C 1
ATOM 792 O O . MET A 1 99 ? 22.001 8.116 -4.001 1.00 93.38 99 MET A O 1
ATOM 796 N N . GLN A 1 100 ? 21.987 5.977 -3.313 1.00 92.50 100 GLN A N 1
ATOM 797 C CA . GLN A 1 100 ? 23.403 5.954 -2.937 1.00 92.50 100 GLN A CA 1
ATOM 798 C C . GLN A 1 100 ? 24.310 6.166 -4.151 1.00 92.50 100 GLN A C 1
ATOM 800 O O . GLN A 1 100 ? 25.240 6.962 -4.081 1.00 92.50 100 GLN A O 1
ATOM 805 N N . GLN A 1 101 ? 24.006 5.523 -5.279 1.00 92.50 101 GLN A N 1
ATOM 806 C CA . GLN A 1 101 ? 24.771 5.686 -6.514 1.00 92.50 101 GLN A CA 1
ATOM 807 C C . GLN A 1 101 ? 24.687 7.116 -7.066 1.00 92.50 101 GLN A C 1
ATOM 809 O O . GLN A 1 101 ? 25.705 7.678 -7.473 1.00 92.50 101 GLN A O 1
ATOM 814 N N . VAL A 1 102 ? 23.499 7.729 -7.049 1.00 92.12 102 VAL A N 1
ATOM 815 C CA . VAL A 1 102 ? 23.310 9.130 -7.463 1.00 92.12 102 VAL A CA 1
ATOM 816 C C . VAL A 1 102 ? 24.083 10.076 -6.545 1.00 92.12 102 VAL A C 1
ATOM 818 O O . VAL A 1 102 ? 24.787 10.958 -7.033 1.00 92.12 102 VAL A O 1
ATOM 821 N N . SER A 1 103 ? 24.010 9.855 -5.229 1.00 91.50 103 SER A N 1
ATOM 822 C CA . SER A 1 103 ? 24.775 10.620 -4.240 1.00 91.50 103 SER A CA 1
ATOM 823 C C . SER A 1 103 ? 26.279 10.523 -4.506 1.00 91.50 103 SER A C 1
ATOM 825 O O . SER A 1 103 ? 26.931 11.548 -4.687 1.00 91.50 103 SER A O 1
ATOM 827 N N . LEU A 1 104 ? 26.820 9.307 -4.641 1.00 89.88 104 LEU A N 1
ATOM 828 C CA . LEU A 1 104 ? 28.236 9.072 -4.951 1.00 89.88 104 LEU A CA 1
ATOM 829 C C . LEU A 1 104 ? 28.659 9.749 -6.256 1.00 89.88 104 LEU A C 1
ATOM 831 O O . LEU A 1 104 ? 29.710 10.373 -6.316 1.00 89.88 104 LEU A O 1
ATOM 835 N N . SER A 1 105 ? 27.822 9.677 -7.290 1.00 88.25 105 SER A N 1
ATOM 836 C CA . SER A 1 105 ? 28.089 10.331 -8.574 1.00 88.25 105 SER A CA 1
ATOM 837 C C . SER A 1 105 ? 28.156 11.854 -8.432 1.00 88.25 105 SER A C 1
ATOM 839 O O . SER A 1 105 ? 29.004 12.496 -9.048 1.00 88.25 105 SER A O 1
ATOM 841 N N . SER A 1 106 ? 27.282 12.437 -7.606 1.00 91.62 106 SER A N 1
ATOM 842 C CA . SER A 1 106 ? 27.296 13.870 -7.306 1.00 91.62 106 SER A CA 1
ATOM 843 C C . SER A 1 106 ? 28.551 14.272 -6.533 1.00 91.62 106 SER A C 1
ATOM 845 O O . SER A 1 106 ? 29.198 15.252 -6.893 1.00 91.62 106 SER A O 1
ATOM 847 N N . TRP A 1 107 ? 28.932 13.496 -5.515 1.00 88.88 107 TRP A N 1
ATOM 848 C CA . TRP A 1 107 ? 30.163 13.719 -4.755 1.00 88.88 107 TRP A CA 1
ATOM 849 C C . TRP A 1 107 ? 31.406 13.602 -5.634 1.00 88.88 107 TRP A C 1
ATOM 851 O O . TRP A 1 107 ? 32.265 14.475 -5.579 1.00 88.88 107 TRP A O 1
ATOM 861 N N . ASN A 1 108 ? 31.465 12.594 -6.507 1.00 89.75 108 ASN A N 1
ATOM 862 C CA . ASN A 1 108 ? 32.572 12.420 -7.445 1.00 89.75 108 ASN A CA 1
ATOM 863 C C . ASN A 1 108 ? 32.704 13.617 -8.394 1.00 89.75 108 ASN A C 1
ATOM 865 O O . ASN A 1 108 ? 33.813 14.086 -8.620 1.00 89.75 108 ASN A O 1
ATOM 869 N N . LYS A 1 109 ? 31.591 14.163 -8.904 1.00 89.19 109 LYS A N 1
ATOM 870 C CA . LYS A 1 109 ? 31.623 15.387 -9.724 1.00 89.19 109 LYS A CA 1
ATOM 871 C C . LYS A 1 109 ? 32.178 16.586 -8.957 1.00 89.19 109 LYS A C 1
ATOM 873 O O . LYS A 1 109 ? 33.007 17.308 -9.497 1.00 89.19 109 LYS A O 1
ATOM 878 N N . ILE A 1 110 ? 31.741 16.791 -7.712 1.00 88.25 110 ILE A N 1
ATOM 879 C CA . ILE A 1 110 ? 32.237 17.886 -6.862 1.00 88.25 110 ILE A CA 1
ATOM 880 C C . ILE A 1 110 ? 33.740 17.726 -6.613 1.00 88.25 110 ILE A C 1
ATOM 882 O O . ILE A 1 110 ? 34.490 18.693 -6.721 1.00 88.25 110 ILE A O 1
ATOM 886 N N . LEU A 1 111 ? 34.183 16.503 -6.317 1.00 85.81 111 LEU A N 1
ATOM 887 C CA . LEU A 1 111 ? 35.582 16.208 -6.034 1.00 85.81 111 LEU A CA 1
ATOM 888 C C . LEU A 1 111 ? 36.475 16.481 -7.254 1.00 85.81 111 LEU A C 1
ATOM 890 O O . LEU A 1 111 ? 37.502 17.135 -7.113 1.00 85.81 111 LEU A O 1
ATOM 894 N N . ILE A 1 112 ? 36.047 16.060 -8.450 1.00 82.31 112 ILE A N 1
ATOM 895 C CA . ILE A 1 112 ? 36.759 16.329 -9.711 1.00 82.31 112 ILE A CA 1
ATOM 896 C C . ILE A 1 112 ? 36.854 17.838 -9.975 1.00 82.31 112 ILE A C 1
ATOM 898 O O . ILE A 1 112 ? 37.949 18.345 -10.192 1.00 82.31 112 ILE A O 1
ATOM 902 N N . LEU A 1 113 ? 35.742 18.574 -9.862 1.00 79.12 113 LEU A N 1
ATOM 903 C CA . LEU A 1 113 ? 35.732 20.031 -10.064 1.00 79.12 113 LEU A CA 1
ATOM 904 C C . LEU A 1 113 ? 36.660 20.770 -9.087 1.00 79.12 113 LEU A C 1
ATOM 906 O O . LEU A 1 113 ? 37.294 21.762 -9.454 1.00 79.12 113 LEU A O 1
ATOM 910 N N . SER A 1 114 ? 36.756 20.291 -7.845 1.00 78.25 114 SER A N 1
ATOM 911 C CA . SER A 1 114 ? 37.675 20.850 -6.854 1.00 78.25 114 SER A CA 1
ATOM 912 C C . SER A 1 114 ? 39.138 20.591 -7.219 1.00 78.25 114 SER A C 1
ATOM 914 O O . SER A 1 114 ? 39.964 21.482 -7.036 1.00 78.25 114 SER A O 1
ATOM 916 N N . ILE A 1 115 ? 39.460 19.403 -7.743 1.00 80.38 115 ILE A N 1
ATOM 917 C CA . ILE A 1 115 ? 40.821 19.048 -8.171 1.00 80.38 115 ILE A CA 1
ATOM 918 C C . ILE A 1 115 ? 41.236 19.886 -9.387 1.00 80.38 115 ILE A C 1
ATOM 920 O O . ILE A 1 115 ? 42.314 20.483 -9.363 1.00 80.38 115 ILE A O 1
ATOM 924 N N . ASP A 1 116 ? 40.372 20.014 -10.397 1.00 75.00 116 ASP A N 1
ATOM 925 C CA . ASP A 1 116 ? 40.644 20.827 -11.592 1.00 75.00 116 ASP A CA 1
ATOM 926 C C . ASP A 1 116 ? 40.881 22.302 -11.232 1.00 75.00 116 ASP A C 1
ATOM 928 O O . ASP A 1 116 ? 41.804 22.939 -11.743 1.00 75.00 116 ASP A O 1
ATOM 932 N N . SER A 1 117 ? 40.104 22.834 -10.283 1.00 71.81 117 SER A N 1
ATOM 933 C CA . SER A 1 117 ? 40.275 24.208 -9.794 1.00 71.81 117 SER A CA 1
ATOM 934 C C . SER A 1 117 ? 41.627 24.403 -9.098 1.00 71.81 117 SER A C 1
ATOM 936 O O . SER A 1 117 ? 42.304 25.405 -9.324 1.00 71.81 117 SER A O 1
ATOM 938 N N . THR A 1 118 ? 42.063 23.434 -8.285 1.00 73.81 118 THR A N 1
ATOM 939 C CA . THR A 1 118 ? 43.385 23.484 -7.637 1.00 73.81 118 THR A CA 1
ATOM 940 C C . THR A 1 118 ? 44.542 23.326 -8.624 1.00 73.81 118 THR A C 1
ATOM 942 O O . THR A 1 118 ? 45.561 23.996 -8.475 1.00 73.81 118 THR A O 1
ATOM 945 N N . TRP A 1 119 ? 44.382 22.503 -9.665 1.00 70.12 119 TRP A N 1
ATOM 946 C CA . TRP A 1 119 ? 45.381 22.341 -10.723 1.00 70.12 119 TRP A CA 1
ATOM 947 C C . TRP A 1 119 ? 45.551 23.617 -11.548 1.00 70.12 119 TRP A C 1
ATOM 949 O O . TRP A 1 119 ? 46.678 24.032 -11.795 1.00 70.12 119 TRP A O 1
ATOM 959 N N . HIS A 1 120 ? 44.453 24.282 -11.916 1.00 72.81 120 HIS A N 1
ATOM 960 C CA . HIS A 1 120 ? 44.509 25.553 -12.641 1.00 72.81 120 HIS A CA 1
ATOM 961 C C . HIS A 1 120 ? 45.198 26.669 -11.843 1.00 72.81 120 HIS A C 1
ATOM 963 O O . HIS A 1 120 ? 45.962 27.441 -12.421 1.00 72.81 120 HIS A O 1
ATOM 969 N N . LEU A 1 121 ? 44.968 26.744 -10.527 1.00 71.69 121 LEU A N 1
ATOM 970 C CA . LEU A 1 121 ? 45.640 27.717 -9.658 1.00 71.69 121 LEU A CA 1
ATOM 971 C C . LEU A 1 121 ? 47.142 27.438 -9.529 1.00 71.69 121 LEU A C 1
ATOM 973 O O . LEU A 1 121 ? 47.943 28.365 -9.636 1.00 71.69 121 LEU A O 1
ATOM 977 N N . ASN A 1 122 ? 47.528 26.172 -9.358 1.00 72.94 122 ASN A N 1
ATOM 978 C CA . ASN A 1 122 ? 48.939 25.790 -9.295 1.00 72.94 122 ASN A CA 1
ATOM 979 C C . ASN A 1 122 ? 49.649 26.026 -10.637 1.00 72.94 122 ASN A C 1
ATOM 981 O O . ASN A 1 122 ? 50.730 26.601 -10.653 1.00 72.94 122 ASN A O 1
ATOM 985 N N . ALA A 1 123 ? 49.010 25.698 -11.764 1.00 76.31 123 ALA A N 1
ATOM 986 C CA . ALA A 1 123 ? 49.558 25.951 -13.096 1.00 76.31 123 ALA A CA 1
ATOM 987 C C . ALA A 1 123 ? 49.740 27.454 -13.395 1.00 76.31 123 ALA A C 1
ATOM 989 O O . ALA A 1 123 ? 50.715 27.841 -14.036 1.00 76.31 123 ALA A O 1
ATOM 990 N N . LEU A 1 124 ? 48.832 28.315 -12.916 1.00 72.25 124 LEU A N 1
ATOM 991 C CA . LEU A 1 124 ? 48.990 29.775 -12.988 1.00 72.25 124 LEU A CA 1
ATOM 992 C C . LEU A 1 124 ? 50.159 30.269 -12.127 1.00 72.25 124 LEU A C 1
ATOM 994 O O . LEU A 1 124 ? 50.897 31.152 -12.559 1.00 72.25 124 LEU A O 1
ATOM 998 N N . CYS A 1 125 ? 50.336 29.701 -10.931 1.00 70.00 125 CYS A N 1
ATOM 999 C CA . CYS A 1 125 ? 51.458 30.024 -10.050 1.00 70.00 125 CYS A CA 1
ATOM 1000 C C . CYS A 1 125 ? 52.800 29.649 -10.703 1.00 70.00 125 CYS A C 1
ATOM 1002 O O . CYS A 1 125 ? 53.699 30.484 -10.787 1.00 70.00 125 CYS A O 1
ATOM 1004 N N . ASP A 1 126 ? 52.891 28.440 -11.265 1.00 75.44 126 ASP A N 1
ATOM 1005 C CA . ASP A 1 126 ? 54.085 27.954 -11.965 1.00 75.44 126 ASP A CA 1
ATOM 1006 C C . ASP A 1 126 ? 54.409 28.800 -13.208 1.00 75.44 126 ASP A C 1
ATOM 1008 O O . ASP A 1 126 ? 55.573 29.122 -13.457 1.00 75.44 126 ASP A O 1
ATOM 1012 N N . ALA A 1 127 ? 53.392 29.222 -13.969 1.00 76.38 127 ALA A N 1
ATOM 1013 C CA . ALA A 1 127 ? 53.572 30.093 -15.131 1.00 76.38 127 ALA A CA 1
ATOM 1014 C C . ALA A 1 127 ? 54.067 31.502 -14.750 1.00 76.38 127 ALA A C 1
ATOM 1016 O O . ALA A 1 127 ? 54.883 32.083 -15.465 1.00 76.38 127 ALA A O 1
ATOM 1017 N N . LEU A 1 128 ? 53.612 32.048 -13.617 1.00 70.75 128 LEU A N 1
ATOM 1018 C CA . LEU A 1 128 ? 54.079 33.341 -13.105 1.00 70.75 128 LEU A CA 1
ATOM 1019 C C . LEU A 1 128 ? 55.518 33.270 -12.577 1.00 70.75 128 LEU A C 1
ATOM 1021 O O . LEU A 1 128 ? 56.263 34.237 -12.728 1.00 70.75 128 LEU A O 1
ATOM 1025 N N . SER A 1 129 ? 55.939 32.132 -12.019 1.00 72.75 129 SER A N 1
ATOM 1026 C CA . SER A 1 129 ? 57.324 31.921 -11.577 1.00 72.75 129 SER A CA 1
ATOM 1027 C C . SER A 1 129 ? 58.346 31.852 -12.718 1.00 72.75 129 SER A C 1
ATOM 1029 O O . SER A 1 129 ? 59.521 32.077 -12.458 1.00 72.75 129 SER A O 1
ATOM 1031 N N . GLN A 1 130 ? 57.936 31.578 -13.962 1.00 77.19 130 GLN A N 1
ATOM 1032 C CA . GLN A 1 130 ? 58.837 31.561 -15.129 1.00 77.19 130 GLN A CA 1
ATOM 1033 C C . GLN A 1 130 ? 59.020 32.934 -15.801 1.00 77.19 130 GLN A C 1
ATOM 1035 O O . GLN A 1 130 ? 59.822 33.059 -16.724 1.00 77.19 130 GLN A O 1
ATOM 1040 N N . LEU A 1 131 ? 58.273 33.956 -15.371 1.00 64.81 131 LEU A N 1
ATOM 1041 C CA . LEU A 1 131 ? 58.315 35.310 -15.940 1.00 64.81 131 LEU A CA 1
ATOM 1042 C C . LEU A 1 131 ? 59.299 36.255 -15.227 1.00 64.81 131 LEU A C 1
ATOM 1044 O O . LEU A 1 131 ? 59.336 37.443 -15.549 1.00 64.81 131 LEU A O 1
ATOM 1048 N N . HIS A 1 132 ? 60.084 35.736 -14.281 1.00 50.47 132 HIS A N 1
ATOM 1049 C CA . HIS A 1 132 ? 61.101 36.459 -13.519 1.00 50.47 132 HIS A CA 1
ATOM 1050 C C . HIS A 1 132 ? 62.471 35.813 -13.736 1.00 50.47 132 HIS A C 1
ATOM 1052 O O . HIS A 1 132 ? 63.453 36.577 -13.869 1.00 50.47 132 HIS A O 1
#

InterPro domains:
  IPR000812 Transcription factor TFIIB [PTHR11618] (1-99)
  IPR013150 Transcription factor TFIIB, cyclin-like domain [PF00382] (2-65)
  IPR036915 Cyclin-like superfamily [SSF47954] (1-80)

pLDDT: mean 90.37, std 8.37, range [50.47, 97.0]

Organism: NCBI:txid630221

Secondary structure (DSSP, 8-state):
-HHHHHHHHHHHTTTTTTS-HHHHHHHHHHHHHHHTT----HHHHHHHHT--HHHHHHHHHHHHTSGGGGS-HHHHHH----PPPPPHHHHHHHHHHHHHHHHHHHHHHHHHHHHHHHHHHHHHHHHHHTT-

Sequence (132 aa):
MTALRLLQRMKRDWMHTGRRPLGLCGAALLVAARMHEFRRTEKEVISVVKVCEATLRKRLTEFEDTPTSALTINEFMRVDLEKECDPPSFVAGQKKLKMQQVSLSSWNKILILSIDSTWHLNALCDALSQLH